Protein AF-A0A0A7LNN0-F1 (afdb_monomer)

Mean predicted aligned error: 9.36 Å

Sequence (111 aa):
MTQRQLEQAGFFGKTPPLEQANYINERGEYVFIGNSMKFEHNIIAQDGSFLFASYDQPLGTCRLMTSEEPTDNSHYLGDSMTDQQELVIRIDAYFTAHGGKGSKQFAFTDR

Secondary structure (DSSP, 8-state):
--HHHHHHTTEEEPPPPGGG--EE-TTS-EE-SSSEEEEEES--BTTS---EEEEETTTTEEEEESSSS-SSGGGB-SS-B--HHHHHHHHHHHHHHTTSB----------

Nearest PDB structures (foldseek):
  2p12-assembly1_B  TM=3.560E-01  e=4.233E+00  Rhodococcus jostii RHA1
  3puz-assembly1_F  TM=2.861E-01  e=7.795E+00  Escherichia coli K-12

Structure (mmCIF, N/CA/C/O backbone):
data_AF-A0A0A7LNN0-F1
#
_entry.id   AF-A0A0A7LNN0-F1
#
loop_
_atom_site.group_PDB
_atom_site.id
_atom_site.type_symbol
_atom_site.label_atom_id
_atom_site.label_alt_id
_atom_site.label_comp_id
_atom_site.label_asym_id
_atom_site.label_entity_id
_atom_site.label_seq_id
_atom_site.pdbx_PDB_ins_code
_atom_site.Cartn_x
_atom_site.Cartn_y
_atom_site.Cartn_z
_atom_site.occupancy
_atom_site.B_iso_or_equiv
_atom_site.auth_seq_id
_atom_site.auth_comp_id
_atom_site.auth_asym_id
_atom_site.auth_atom_id
_atom_site.pdbx_PDB_model_num
ATOM 1 N N . MET A 1 1 ? 5.750 6.370 -11.059 1.00 83.75 1 MET A N 1
ATOM 2 C CA . MET A 1 1 ? 5.946 6.804 -9.659 1.00 83.75 1 MET A CA 1
ATOM 3 C C . MET A 1 1 ? 7.412 6.696 -9.256 1.00 83.75 1 MET A C 1
ATOM 5 O O . MET A 1 1 ? 8.166 6.023 -9.945 1.00 83.75 1 MET A O 1
ATOM 9 N N . THR A 1 2 ? 7.820 7.344 -8.163 1.00 85.00 2 THR A N 1
ATOM 10 C CA . THR A 1 2 ? 9.175 7.296 -7.590 1.00 85.00 2 THR A CA 1
ATOM 11 C C . THR A 1 2 ? 9.121 7.058 -6.080 1.00 85.00 2 THR A C 1
ATOM 13 O O . THR A 1 2 ? 8.138 7.418 -5.433 1.00 85.00 2 THR A O 1
ATOM 16 N N . GLN A 1 3 ? 10.210 6.547 -5.499 1.00 81.56 3 GLN A N 1
ATOM 17 C CA . GLN A 1 3 ? 10.364 6.429 -4.042 1.00 81.56 3 GLN A CA 1
ATOM 18 C C . GLN A 1 3 ? 10.111 7.763 -3.318 1.00 81.56 3 GLN A C 1
ATOM 20 O O . GLN A 1 3 ? 9.390 7.803 -2.327 1.00 81.56 3 GLN A O 1
ATOM 25 N N . ARG A 1 4 ? 10.623 8.878 -3.852 1.00 84.12 4 ARG A N 1
ATOM 26 C CA . ARG A 1 4 ? 10.423 10.211 -3.264 1.00 84.12 4 ARG A CA 1
ATOM 27 C C . ARG A 1 4 ? 8.944 10.600 -3.170 1.00 84.12 4 ARG A C 1
ATOM 29 O O . ARG A 1 4 ? 8.549 11.286 -2.234 1.00 84.12 4 ARG A O 1
ATOM 36 N N . GLN A 1 5 ? 8.123 10.180 -4.133 1.00 87.12 5 GLN A N 1
ATOM 37 C CA . GLN A 1 5 ? 6.679 10.439 -4.103 1.00 87.12 5 GLN A CA 1
ATOM 38 C C . GLN A 1 5 ? 5.974 9.615 -3.020 1.00 87.12 5 GLN A C 1
ATOM 40 O O . GLN A 1 5 ? 5.024 10.109 -2.421 1.00 87.12 5 GLN A O 1
ATOM 45 N N . LEU A 1 6 ? 6.455 8.401 -2.734 1.00 85.62 6 LEU A N 1
ATOM 46 C CA . LEU A 1 6 ? 5.965 7.591 -1.615 1.00 85.62 6 LEU A CA 1
ATOM 47 C C . LEU A 1 6 ? 6.328 8.239 -0.276 1.00 85.62 6 LEU A C 1
ATOM 49 O O . LEU A 1 6 ? 5.455 8.428 0.567 1.00 85.62 6 LEU A O 1
ATOM 53 N N . GLU A 1 7 ? 7.573 8.684 -0.119 1.00 86.56 7 GLU A N 1
ATOM 54 C CA . GLU A 1 7 ? 8.029 9.412 1.074 1.00 86.56 7 GLU A CA 1
ATOM 55 C C . GLU A 1 7 ? 7.210 10.685 1.321 1.00 86.56 7 GLU A C 1
ATOM 57 O O . GLU A 1 7 ? 6.763 10.937 2.440 1.00 86.56 7 GLU A O 1
ATOM 62 N N . GLN A 1 8 ? 6.926 11.456 0.266 1.00 88.31 8 GLN A N 1
ATOM 63 C CA . GLN A 1 8 ? 6.040 12.625 0.339 1.00 88.31 8 GLN A CA 1
ATOM 64 C C . GLN A 1 8 ? 4.597 12.267 0.712 1.00 88.31 8 GLN A C 1
ATOM 66 O O . GLN A 1 8 ? 3.921 13.070 1.352 1.00 88.31 8 GLN A O 1
ATOM 71 N N . ALA A 1 9 ? 4.131 11.079 0.326 1.00 87.88 9 ALA A N 1
ATOM 72 C CA . ALA A 1 9 ? 2.821 10.557 0.697 1.00 87.88 9 ALA A CA 1
ATOM 73 C C . ALA A 1 9 ? 2.789 9.961 2.119 1.00 87.88 9 ALA A C 1
ATOM 75 O O . ALA A 1 9 ? 1.742 9.493 2.548 1.00 87.88 9 ALA A O 1
ATOM 76 N N . GLY A 1 10 ? 3.900 10.003 2.865 1.00 87.06 10 GLY A N 1
ATOM 77 C CA . GLY A 1 10 ? 3.977 9.519 4.245 1.00 87.06 10 GLY A CA 1
ATOM 78 C C . GLY A 1 10 ? 4.431 8.067 4.382 1.00 87.06 10 GLY A C 1
ATOM 79 O O . GLY A 1 10 ? 4.350 7.515 5.478 1.00 87.06 10 GLY A O 1
ATOM 80 N N . PHE A 1 11 ? 4.924 7.450 3.308 1.00 87.19 11 PHE A N 1
ATOM 81 C CA . PHE A 1 11 ? 5.474 6.098 3.319 1.00 87.19 11 PHE A CA 1
ATOM 82 C C . PHE A 1 11 ? 6.979 6.108 3.559 1.00 87.19 11 PHE A C 1
ATOM 84 O O . PHE A 1 11 ? 7.736 6.689 2.789 1.00 87.19 11 PHE A O 1
ATOM 91 N N . PHE A 1 12 ? 7.429 5.401 4.587 1.00 83.44 12 PHE A N 1
ATOM 92 C CA . PHE A 1 12 ? 8.849 5.285 4.902 1.00 83.44 12 PHE A CA 1
ATOM 93 C C . PHE A 1 12 ? 9.293 3.850 4.671 1.00 83.44 12 PHE A C 1
ATOM 95 O O . PHE A 1 12 ? 8.598 2.903 5.051 1.00 83.44 12 PHE A O 1
ATOM 102 N N . GLY A 1 13 ? 10.430 3.696 3.991 1.00 71.31 13 GLY A N 1
ATOM 103 C CA . GLY A 1 13 ? 10.997 2.382 3.735 1.00 71.31 13 GLY A CA 1
ATOM 104 C C . GLY A 1 13 ? 11.296 1.720 5.071 1.00 71.31 13 GLY A C 1
ATOM 105 O O . GLY A 1 13 ? 12.063 2.261 5.869 1.00 71.31 13 GLY A O 1
ATOM 106 N N . LYS A 1 14 ? 10.702 0.554 5.322 1.00 62.28 14 LYS A N 1
ATOM 107 C CA . LYS A 1 14 ? 11.284 -0.343 6.312 1.00 62.28 14 LYS A CA 1
ATOM 108 C C . LYS A 1 14 ? 12.533 -0.895 5.652 1.00 62.28 14 LYS A C 1
ATOM 110 O O . LYS A 1 14 ? 12.437 -1.483 4.576 1.00 62.28 14 LYS A O 1
ATOM 115 N N . THR A 1 15 ? 13.702 -0.676 6.250 1.00 48.62 15 THR A N 1
ATOM 116 C CA . THR A 1 15 ? 14.890 -1.442 5.868 1.00 48.62 15 THR A CA 1
ATOM 117 C C . THR A 1 15 ? 14.464 -2.908 5.906 1.00 48.62 15 THR A C 1
ATOM 119 O O . THR A 1 15 ? 14.016 -3.347 6.970 1.00 48.62 15 THR A O 1
ATOM 122 N N . PRO A 1 16 ? 14.482 -3.647 4.784 1.00 48.81 16 PRO A N 1
ATOM 123 C CA . PRO A 1 16 ? 14.088 -5.041 4.830 1.00 48.81 16 PRO A CA 1
ATOM 124 C C . PRO A 1 16 ? 14.980 -5.742 5.862 1.00 48.81 16 PRO A C 1
ATOM 126 O O . PRO A 1 16 ? 16.163 -5.388 5.977 1.00 48.81 16 PRO A O 1
ATOM 129 N N . PRO A 1 17 ? 14.454 -6.714 6.626 1.00 43.72 17 PRO A N 1
ATOM 130 C CA . PRO A 1 17 ? 15.316 -7.614 7.370 1.00 43.72 17 PRO A CA 1
ATOM 131 C C . PRO A 1 17 ? 16.384 -8.128 6.401 1.00 43.72 17 PRO A C 1
ATOM 133 O O . PRO A 1 17 ? 16.056 -8.489 5.268 1.00 43.72 17 PRO A O 1
ATOM 136 N N . LEU A 1 18 ? 17.654 -8.132 6.817 1.00 44.75 18 LEU A N 1
ATOM 137 C CA . LEU A 1 18 ? 18.791 -8.572 5.990 1.00 44.75 18 LEU A CA 1
ATOM 138 C C . LEU A 1 18 ? 18.569 -9.962 5.355 1.00 44.75 18 LEU A C 1
ATOM 140 O O . LEU A 1 18 ? 19.192 -10.282 4.351 1.00 44.75 18 LEU A O 1
ATOM 144 N N . GLU A 1 19 ? 17.635 -10.748 5.889 1.00 46.22 19 GLU A N 1
ATOM 145 C CA . GLU A 1 19 ? 17.182 -12.042 5.373 1.00 46.22 19 GLU A CA 1
ATOM 146 C C . GLU A 1 19 ? 16.416 -11.974 4.030 1.00 46.22 19 GLU A C 1
ATOM 148 O O . GLU A 1 19 ? 16.271 -13.001 3.376 1.00 46.22 19 GLU A O 1
ATOM 153 N N . GLN A 1 20 ? 15.967 -10.794 3.573 1.00 46.25 20 GLN A N 1
ATOM 154 C CA . GLN A 1 20 ? 15.323 -10.595 2.256 1.00 46.25 20 GLN A CA 1
ATOM 155 C C . GLN A 1 20 ? 16.263 -9.971 1.202 1.00 46.25 20 GLN A C 1
ATOM 157 O O . GLN A 1 20 ? 15.877 -9.783 0.041 1.00 46.25 20 GLN A O 1
ATOM 162 N N . ALA A 1 21 ? 17.514 -9.661 1.563 1.00 45.88 21 ALA A N 1
ATOM 163 C CA . ALA A 1 21 ? 18.550 -9.351 0.584 1.00 45.88 21 ALA A CA 1
ATOM 164 C C . ALA A 1 21 ? 19.018 -10.668 -0.041 1.00 45.88 21 ALA A C 1
ATOM 166 O O . ALA A 1 21 ? 19.847 -11.393 0.499 1.00 45.88 21 ALA A O 1
ATOM 167 N N . ASN A 1 22 ? 18.410 -11.025 -1.159 1.00 54.22 22 ASN A N 1
ATOM 168 C CA . ASN A 1 22 ? 18.484 -12.392 -1.644 1.00 54.22 22 ASN A CA 1
ATOM 169 C C . ASN A 1 22 ? 19.792 -12.740 -2.386 1.00 54.22 22 ASN A C 1
ATOM 171 O O . ASN A 1 22 ? 19.986 -13.910 -2.703 1.00 54.22 22 ASN A O 1
ATOM 175 N N . TYR A 1 23 ? 20.693 -11.790 -2.668 1.00 46.84 23 TYR A N 1
ATOM 176 C CA . TYR A 1 23 ? 22.059 -12.082 -3.131 1.00 46.84 23 TYR A CA 1
ATOM 177 C C . TYR A 1 23 ? 22.933 -10.815 -3.147 1.00 46.84 23 TYR A C 1
ATOM 179 O O . TYR A 1 23 ? 22.442 -9.712 -3.377 1.00 46.84 23 TYR A O 1
ATOM 187 N N . ILE A 1 24 ? 24.237 -10.968 -2.908 1.00 52.19 24 ILE A N 1
ATOM 188 C CA . ILE A 1 24 ? 25.245 -9.918 -3.100 1.00 52.19 24 ILE A CA 1
ATOM 189 C C . ILE A 1 24 ? 25.868 -10.135 -4.478 1.00 52.19 24 ILE A C 1
ATOM 191 O O . ILE A 1 24 ? 26.450 -11.193 -4.705 1.00 52.19 24 ILE A O 1
ATOM 195 N N . ASN A 1 25 ? 25.765 -9.162 -5.388 1.00 55.75 25 ASN A N 1
ATOM 196 C CA . ASN A 1 25 ? 26.348 -9.296 -6.725 1.00 55.75 25 ASN A CA 1
ATOM 197 C C . ASN A 1 25 ? 27.877 -9.435 -6.700 1.00 55.75 25 ASN A C 1
ATOM 199 O O . ASN A 1 25 ? 28.531 -9.206 -5.685 1.00 55.75 25 ASN A O 1
ATOM 203 N N . GLU A 1 26 ? 28.474 -9.773 -7.843 1.00 58.88 26 GLU A N 1
ATOM 204 C CA . GLU A 1 26 ? 29.932 -9.925 -7.997 1.00 58.88 26 GLU A CA 1
ATOM 205 C C . GLU A 1 26 ? 30.739 -8.667 -7.607 1.00 58.88 26 GLU A C 1
ATOM 207 O O . GLU A 1 26 ? 31.962 -8.720 -7.489 1.00 58.88 26 GLU A O 1
ATOM 212 N N . ARG A 1 27 ? 30.062 -7.529 -7.404 1.00 65.62 27 ARG A N 1
ATOM 213 C CA . ARG A 1 27 ? 30.632 -6.240 -6.997 1.00 65.62 27 ARG A CA 1
ATOM 214 C C . ARG A 1 27 ? 30.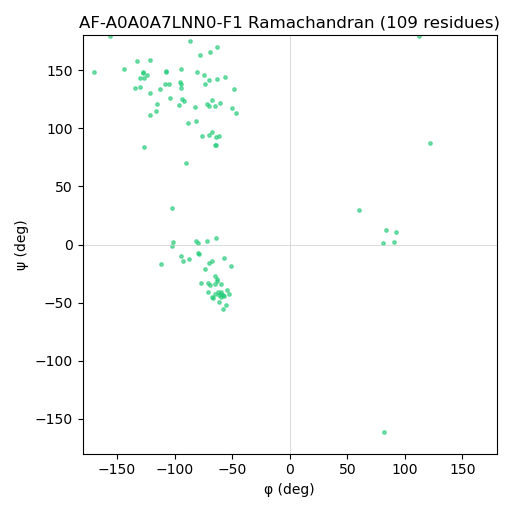434 -5.924 -5.514 1.00 65.62 27 ARG A C 1
ATOM 216 O O . ARG A 1 27 ? 30.857 -4.8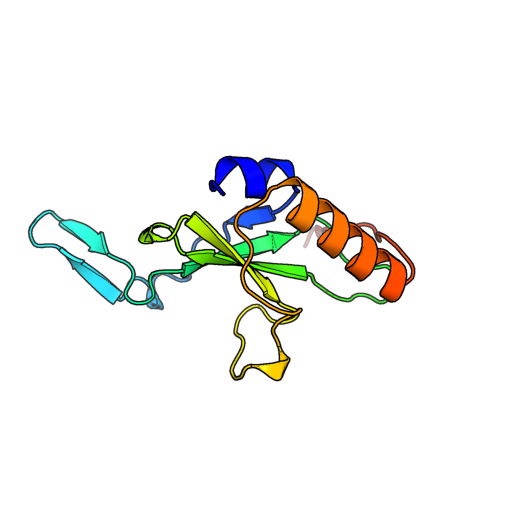60 -5.074 1.00 65.62 27 ARG A O 1
ATOM 223 N N . GLY A 1 28 ? 29.825 -6.818 -4.736 1.00 49.09 28 GLY A N 1
ATOM 224 C CA . GLY A 1 28 ? 29.570 -6.586 -3.315 1.00 49.09 28 GLY A CA 1
ATOM 225 C C . GLY A 1 28 ? 28.304 -5.772 -3.028 1.00 49.09 28 GLY A C 1
ATOM 226 O O . GLY A 1 28 ? 28.120 -5.324 -1.898 1.00 49.09 28 GLY A O 1
ATOM 227 N N . GLU A 1 29 ? 27.435 -5.562 -4.019 1.00 47.94 29 GLU A N 1
ATOM 228 C CA . GLU A 1 29 ? 26.212 -4.769 -3.870 1.00 47.94 29 GLU A CA 1
ATOM 229 C C . GLU A 1 29 ? 25.023 -5.677 -3.538 1.00 47.94 29 GLU A C 1
ATOM 231 O O . GLU A 1 29 ? 24.852 -6.746 -4.128 1.00 47.94 29 GLU A O 1
ATOM 236 N N . TYR A 1 30 ? 24.174 -5.243 -2.609 1.00 46.41 30 TYR A N 1
ATOM 237 C CA . TYR A 1 30 ? 22.952 -5.961 -2.259 1.00 46.41 30 TYR A CA 1
ATOM 238 C C . TYR A 1 30 ? 21.950 -5.929 -3.423 1.00 46.41 30 TYR A C 1
ATOM 240 O O . TYR A 1 30 ? 21.561 -4.857 -3.885 1.00 46.41 30 TYR A O 1
ATOM 248 N N . VAL A 1 31 ? 21.504 -7.107 -3.867 1.00 44.75 31 VAL A N 1
ATOM 249 C CA . VAL A 1 31 ? 20.457 -7.287 -4.879 1.00 44.75 31 VAL A CA 1
ATOM 250 C C . VAL A 1 31 ? 19.250 -7.964 -4.230 1.00 44.75 31 VAL A C 1
ATOM 252 O O . VAL A 1 31 ? 19.327 -9.067 -3.688 1.00 44.75 31 VAL A O 1
ATOM 255 N N . PHE A 1 32 ? 18.109 -7.285 -4.280 1.00 52.50 32 PHE A N 1
ATOM 256 C CA . PHE A 1 32 ? 16.841 -7.771 -3.744 1.00 52.50 32 PHE A CA 1
ATOM 257 C C . PHE A 1 32 ? 16.186 -8.719 -4.768 1.00 52.50 32 PHE A C 1
ATOM 259 O O . PHE A 1 32 ? 15.893 -8.300 -5.886 1.00 52.50 32 PHE A O 1
ATOM 266 N N . ILE A 1 33 ? 15.971 -9.998 -4.427 1.00 42.28 33 ILE A N 1
ATOM 267 C CA . ILE A 1 33 ? 15.177 -10.927 -5.257 1.00 42.28 33 ILE A CA 1
ATOM 268 C C . ILE A 1 33 ? 13.727 -10.782 -4.803 1.00 42.28 33 ILE A C 1
ATOM 270 O O . ILE A 1 33 ? 13.330 -11.195 -3.719 1.00 42.28 33 ILE A O 1
ATOM 274 N N . GLY A 1 34 ? 12.964 -10.094 -5.637 1.00 53.88 34 GLY A N 1
ATOM 275 C CA . GLY A 1 34 ? 11.713 -9.453 -5.265 1.00 53.88 34 GLY A CA 1
ATOM 276 C C . GLY A 1 34 ? 11.875 -7.981 -5.593 1.00 53.88 34 GLY A C 1
ATOM 277 O O . GLY A 1 34 ? 12.329 -7.202 -4.764 1.00 53.88 34 GLY A O 1
ATOM 278 N N . ASN A 1 35 ? 11.556 -7.605 -6.832 1.00 60.41 35 ASN A N 1
ATOM 279 C CA . ASN A 1 35 ? 11.803 -6.267 -7.390 1.00 60.41 35 ASN A CA 1
ATOM 280 C C . ASN A 1 35 ? 11.018 -5.138 -6.696 1.00 60.41 35 ASN A C 1
ATOM 282 O O . ASN A 1 35 ? 11.037 -3.998 -7.165 1.00 60.41 35 ASN A O 1
ATOM 286 N N . SER A 1 36 ? 10.305 -5.445 -5.612 1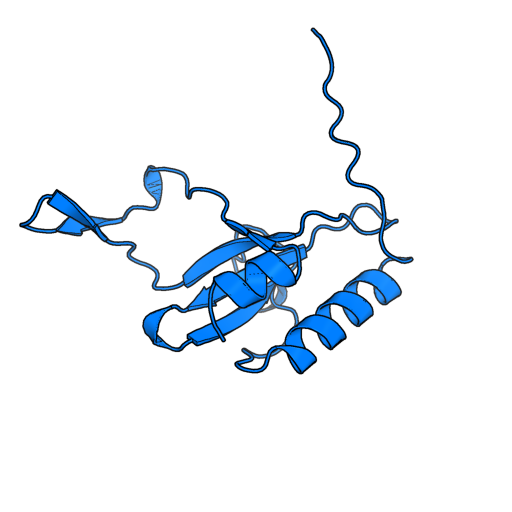.00 71.25 36 SER A N 1
ATOM 287 C CA . SER A 1 36 ? 9.388 -4.538 -4.950 1.00 71.25 36 SER A CA 1
ATOM 288 C C . SER A 1 36 ? 9.845 -4.216 -3.528 1.00 71.25 36 SER A C 1
ATOM 290 O O . SER A 1 36 ? 9.858 -5.076 -2.650 1.00 71.25 36 SER A O 1
ATOM 292 N N . MET A 1 37 ? 10.179 -2.950 -3.288 1.00 77.31 37 MET A N 1
ATOM 293 C CA . MET A 1 37 ? 10.451 -2.421 -1.953 1.00 77.31 37 MET A CA 1
ATOM 294 C C . MET A 1 37 ? 9.145 -2.241 -1.178 1.00 77.31 37 MET A C 1
ATOM 296 O O . MET A 1 37 ? 8.119 -1.888 -1.759 1.00 77.31 37 MET A O 1
ATOM 300 N N . LYS A 1 38 ? 9.180 -2.444 0.139 1.00 81.44 38 LYS A N 1
ATOM 301 C CA . LYS A 1 38 ? 8.013 -2.286 1.011 1.00 81.44 38 LYS A CA 1
ATOM 302 C C . LYS A 1 38 ? 8.151 -1.045 1.884 1.00 81.44 38 LYS A C 1
ATOM 304 O O . LYS A 1 38 ? 9.213 -0.769 2.438 1.00 81.44 38 LYS A O 1
ATOM 309 N N . PHE A 1 39 ? 7.053 -0.320 2.025 1.00 85.25 39 PHE A N 1
ATOM 310 C CA . PHE A 1 39 ? 6.974 0.898 2.810 1.00 85.25 39 PHE A CA 1
ATOM 311 C C . PHE A 1 39 ? 5.789 0.826 3.758 1.00 85.25 39 PHE A C 1
ATOM 313 O O . PHE A 1 39 ? 4.723 0.331 3.396 1.00 85.25 39 PHE A O 1
ATOM 320 N N . GLU A 1 40 ? 5.958 1.367 4.956 1.00 87.56 40 GLU A N 1
ATOM 321 C CA . GLU A 1 40 ? 4.878 1.530 5.922 1.00 87.56 40 GLU A CA 1
ATOM 322 C C . GLU A 1 40 ? 4.462 2.999 5.973 1.00 87.56 40 GLU A C 1
ATOM 324 O O . GLU A 1 40 ? 5.310 3.897 5.971 1.00 87.56 40 GLU A O 1
ATOM 329 N N . HIS A 1 41 ? 3.158 3.260 6.035 1.00 90.00 41 HIS A N 1
ATOM 330 C CA . HIS A 1 41 ? 2.666 4.614 6.234 1.00 90.00 41 HIS A CA 1
ATOM 331 C C . HIS A 1 41 ? 2.980 5.092 7.662 1.00 90.00 41 HIS A C 1
ATOM 333 O O . HIS A 1 41 ? 2.868 4.360 8.649 1.00 90.00 41 HIS A O 1
ATOM 339 N N . ASN A 1 42 ? 3.337 6.362 7.819 1.00 88.06 42 ASN A N 1
ATOM 340 C CA . ASN A 1 42 ? 3.585 7.004 9.115 1.00 88.06 42 ASN A CA 1
ATOM 341 C C . ASN A 1 42 ? 2.321 7.256 9.959 1.00 88.06 42 ASN A C 1
ATOM 343 O O . ASN A 1 42 ? 2.411 7.840 11.037 1.00 88.06 42 ASN A O 1
ATOM 347 N N . ILE A 1 43 ? 1.155 6.829 9.481 1.00 88.12 43 ILE A N 1
ATOM 348 C CA . ILE A 1 43 ? -0.146 7.008 10.119 1.00 88.12 43 ILE A CA 1
ATOM 349 C C . ILE A 1 43 ? -0.794 5.628 10.230 1.00 88.12 43 ILE A C 1
ATOM 351 O O . ILE A 1 43 ? -0.641 4.792 9.343 1.00 88.12 43 ILE A O 1
ATOM 355 N N . ILE A 1 44 ? -1.508 5.409 11.331 1.00 89.25 44 ILE A N 1
ATOM 356 C CA . ILE A 1 44 ? -2.416 4.274 11.534 1.00 89.25 44 ILE A CA 1
ATOM 357 C C . ILE A 1 44 ? -3.836 4.834 11.454 1.00 89.25 44 ILE A C 1
ATOM 359 O O . ILE A 1 44 ? -4.054 5.996 11.799 1.00 89.25 44 ILE A O 1
ATOM 363 N N . ALA A 1 45 ? -4.796 4.053 10.974 1.00 91.00 45 ALA A N 1
ATOM 364 C CA . ALA A 1 45 ? -6.194 4.460 10.982 1.00 91.00 45 ALA A CA 1
ATOM 365 C C . ALA A 1 45 ? -6.782 4.515 12.409 1.00 91.00 45 ALA A C 1
ATOM 367 O O . ALA A 1 45 ? -6.186 4.008 13.359 1.00 91.00 45 ALA A O 1
ATOM 368 N N . GLN A 1 46 ? -7.950 5.138 12.593 1.00 90.38 46 GLN A N 1
ATOM 369 C CA . GLN A 1 46 ? -8.561 5.258 13.928 1.00 90.38 46 GLN A CA 1
ATOM 370 C C . GLN A 1 46 ? -8.938 3.913 14.556 1.00 90.38 46 GLN A C 1
ATOM 372 O O . GLN A 1 46 ? -8.905 3.778 15.777 1.00 90.38 46 GLN A O 1
ATOM 377 N N . ASP A 1 47 ? -9.269 2.921 13.736 1.00 90.50 47 ASP A N 1
ATOM 378 C CA . ASP A 1 47 ? -9.567 1.563 14.190 1.00 90.50 47 ASP A CA 1
ATOM 379 C C . ASP A 1 47 ? -8.314 0.703 14.456 1.00 90.50 47 ASP A C 1
ATOM 381 O O . ASP A 1 47 ? -8.433 -0.468 14.813 1.00 90.50 47 ASP A O 1
ATOM 385 N N . GLY A 1 48 ? -7.113 1.276 14.306 1.00 87.94 48 GLY A N 1
ATOM 386 C CA . GLY A 1 48 ? -5.840 0.582 14.497 1.00 87.94 48 GLY A CA 1
ATOM 387 C C . GLY A 1 48 ? -5.268 -0.071 13.234 1.00 87.94 48 GLY A C 1
ATOM 388 O O . GLY A 1 48 ? -4.210 -0.695 13.314 1.00 87.94 48 GLY A O 1
ATOM 389 N N . SER A 1 49 ? -5.914 0.074 12.073 1.00 89.94 49 SER A N 1
ATOM 390 C CA . SER A 1 49 ? -5.456 -0.551 10.826 1.00 89.94 49 SER A CA 1
ATOM 391 C C . SER A 1 49 ? -4.212 0.126 10.239 1.00 89.94 49 SER A C 1
ATOM 393 O O . SER A 1 49 ? -4.101 1.355 10.187 1.00 89.94 49 SER A O 1
ATOM 395 N N . PHE A 1 50 ? -3.272 -0.686 9.752 1.00 89.25 50 PHE A N 1
ATOM 396 C CA . PHE A 1 50 ? -2.018 -0.237 9.140 1.00 89.25 50 PHE A CA 1
ATOM 397 C C . PHE A 1 50 ? -2.142 -0.145 7.623 1.00 89.25 50 PHE A C 1
ATOM 399 O O . PHE A 1 50 ? -2.899 -0.895 7.014 1.00 89.25 50 PHE A O 1
ATOM 406 N N . LEU A 1 51 ? -1.376 0.751 7.004 1.00 91.62 51 LEU A N 1
ATOM 407 C CA . LEU A 1 51 ? -1.294 0.864 5.552 1.00 91.62 51 LEU A CA 1
ATOM 408 C C . LEU A 1 51 ? 0.148 0.670 5.095 1.00 91.62 51 LEU A C 1
ATOM 410 O O . LEU A 1 51 ? 1.064 1.327 5.596 1.00 91.62 51 LEU A O 1
ATOM 414 N N . PHE A 1 52 ? 0.329 -0.194 4.104 1.00 91.12 52 PHE A N 1
ATOM 415 C CA . PHE A 1 52 ? 1.613 -0.478 3.482 1.00 91.12 52 PHE A CA 1
ATOM 416 C C . PHE A 1 52 ? 1.562 -0.189 1.981 1.00 91.12 52 PHE A C 1
ATOM 418 O O . PHE A 1 52 ? 0.494 -0.165 1.365 1.00 91.12 52 PHE A O 1
ATOM 425 N N . ALA A 1 53 ? 2.732 0.008 1.385 1.00 89.50 53 ALA A N 1
ATOM 426 C CA . ALA A 1 53 ? 2.914 0.142 -0.052 1.00 89.50 53 ALA A CA 1
ATOM 427 C C . ALA A 1 53 ? 4.035 -0.785 -0.529 1.00 89.50 53 ALA A C 1
ATOM 429 O O . ALA A 1 53 ? 5.094 -0.866 0.090 1.00 89.50 53 ALA A O 1
ATOM 430 N N . SER A 1 54 ? 3.801 -1.482 -1.635 1.00 87.06 54 SER A N 1
ATOM 431 C CA . SER A 1 54 ? 4.816 -2.223 -2.378 1.00 87.06 54 SER A CA 1
ATOM 432 C C . SER A 1 54 ? 5.163 -1.429 -3.628 1.00 87.06 54 SER A C 1
ATOM 434 O O . SER A 1 54 ? 4.261 -1.061 -4.375 1.00 87.06 54 SER A O 1
ATOM 436 N N . TYR A 1 55 ? 6.441 -1.143 -3.850 1.00 85.12 55 TYR A N 1
ATOM 437 C CA . TYR A 1 55 ? 6.932 -0.340 -4.964 1.00 85.12 55 TYR A CA 1
ATOM 438 C C . TYR A 1 55 ? 7.912 -1.135 -5.810 1.00 85.12 55 TYR A C 1
ATOM 440 O O . TYR A 1 55 ? 9.027 -1.412 -5.369 1.00 85.12 55 TYR A O 1
ATOM 448 N N . ASP A 1 56 ? 7.506 -1.459 -7.032 1.00 83.31 56 ASP A N 1
ATOM 449 C CA . ASP A 1 56 ? 8.363 -2.077 -8.034 1.00 83.31 56 ASP A CA 1
ATOM 450 C C . ASP A 1 56 ? 9.208 -0.995 -8.714 1.00 83.31 56 ASP A C 1
ATOM 452 O O . ASP A 1 56 ? 8.699 -0.181 -9.493 1.00 83.31 56 ASP A O 1
ATOM 456 N N . GLN A 1 57 ? 10.500 -0.958 -8.382 1.00 75.81 57 GLN A N 1
ATOM 457 C CA . GLN A 1 57 ? 11.410 0.070 -8.880 1.00 75.81 57 GLN A CA 1
ATOM 458 C C . GLN A 1 57 ? 11.661 -0.031 -10.394 1.00 75.81 57 GLN A C 1
ATOM 460 O O . GLN A 1 57 ? 11.598 1.017 -11.043 1.00 75.81 57 GLN A O 1
ATOM 465 N N . PRO A 1 58 ? 11.908 -1.221 -10.982 1.00 72.88 58 PRO A N 1
ATOM 466 C CA . PRO A 1 58 ? 12.011 -1.371 -12.434 1.00 72.88 58 PRO A CA 1
ATOM 467 C C . PRO A 1 58 ? 10.801 -0.839 -13.208 1.00 72.88 58 PRO A C 1
ATOM 469 O O . PRO A 1 58 ? 10.971 -0.240 -14.269 1.00 72.88 58 PRO A O 1
ATOM 472 N N . LEU A 1 59 ? 9.587 -1.044 -12.688 1.00 78.19 59 LEU A N 1
ATOM 473 C CA . LEU A 1 59 ? 8.351 -0.644 -13.366 1.00 78.19 59 LEU A CA 1
ATOM 474 C C . LEU A 1 59 ? 7.857 0.752 -12.962 1.00 78.19 59 LEU A C 1
ATOM 476 O O . LEU A 1 59 ? 6.977 1.310 -13.618 1.00 78.19 59 LEU A O 1
ATOM 480 N N . GLY A 1 60 ? 8.384 1.324 -11.877 1.00 82.69 60 GLY A N 1
ATOM 481 C CA . GLY A 1 60 ? 7.902 2.586 -11.314 1.00 82.69 60 GLY A CA 1
ATOM 482 C C . GLY A 1 60 ? 6.434 2.518 -10.877 1.00 82.69 60 GLY A C 1
ATOM 483 O O . GLY A 1 60 ? 5.730 3.536 -10.931 1.00 82.69 60 GLY A O 1
ATOM 484 N N . THR A 1 61 ? 5.971 1.328 -10.482 1.00 86.75 61 THR A N 1
ATOM 485 C CA . THR A 1 61 ? 4.589 1.060 -10.056 1.00 86.75 61 THR A CA 1
ATOM 486 C C . THR A 1 61 ? 4.520 0.839 -8.551 1.00 86.75 61 THR A C 1
ATOM 488 O O . THR A 1 61 ? 5.468 0.357 -7.938 1.00 86.75 61 THR A O 1
ATOM 491 N N . CYS A 1 62 ? 3.391 1.196 -7.947 1.00 89.19 62 CYS A N 1
ATOM 492 C CA . CYS A 1 62 ? 3.111 0.986 -6.533 1.00 89.19 62 CYS A CA 1
ATOM 493 C C . CYS A 1 62 ? 1.782 0.254 -6.351 1.00 89.19 62 CYS A C 1
ATOM 495 O O . CYS A 1 62 ? 0.853 0.461 -7.126 1.00 89.19 62 CYS A O 1
ATOM 497 N N . ARG A 1 63 ? 1.651 -0.552 -5.302 1.00 90.81 63 ARG A N 1
ATOM 498 C CA . ARG A 1 63 ? 0.381 -1.147 -4.885 1.00 90.81 63 ARG A CA 1
ATOM 499 C C . ARG A 1 63 ? 0.214 -1.012 -3.376 1.00 90.81 63 ARG A C 1
ATOM 501 O O . ARG A 1 63 ? 1.153 -1.266 -2.626 1.00 90.81 63 ARG A O 1
ATOM 508 N N . LEU A 1 64 ? -0.975 -0.604 -2.939 1.00 93.19 64 LEU A N 1
ATOM 509 C CA . LEU A 1 64 ? -1.304 -0.488 -1.518 1.00 93.19 64 LEU A CA 1
ATOM 510 C C . LEU A 1 64 ? -1.673 -1.852 -0.934 1.00 93.19 64 LEU A C 1
ATOM 512 O O . LEU A 1 64 ? -2.221 -2.703 -1.637 1.00 93.19 64 LEU A O 1
ATOM 516 N N . MET A 1 65 ? -1.365 -2.058 0.344 1.00 91.31 65 MET A N 1
ATOM 517 C CA . MET A 1 65 ? -1.548 -3.329 1.042 1.00 91.31 65 MET A CA 1
ATOM 518 C C . MET A 1 65 ? -1.962 -3.111 2.496 1.00 91.31 65 MET A C 1
ATOM 520 O O . MET A 1 65 ? -1.560 -2.129 3.120 1.00 91.31 65 MET A O 1
ATOM 524 N N . THR A 1 66 ? -2.714 -4.059 3.049 1.00 88.81 66 THR A N 1
ATOM 525 C CA . THR A 1 66 ? -3.109 -4.090 4.471 1.00 88.81 66 THR A CA 1
ATOM 526 C C . THR A 1 66 ? -2.175 -4.932 5.340 1.00 88.81 66 THR A C 1
ATOM 528 O O . THR A 1 66 ? -2.262 -4.881 6.564 1.00 88.81 66 THR A O 1
ATOM 531 N N . SER A 1 67 ? -1.259 -5.683 4.722 1.00 82.50 67 SER A N 1
ATOM 532 C CA . SER A 1 67 ? -0.241 -6.492 5.396 1.00 82.50 67 SER A CA 1
ATOM 533 C C . SER A 1 67 ? 1.158 -6.104 4.924 1.00 82.50 67 SER A C 1
ATOM 535 O O . SER A 1 67 ? 1.368 -5.783 3.753 1.00 82.50 67 SER A O 1
ATOM 537 N N . GLU A 1 68 ? 2.122 -6.178 5.839 1.00 75.62 68 GLU A N 1
ATOM 538 C CA . GLU A 1 68 ? 3.550 -6.047 5.538 1.00 75.62 68 GLU A CA 1
ATOM 539 C C . GLU A 1 68 ? 4.041 -7.193 4.643 1.00 75.62 68 GLU A C 1
ATOM 541 O O . GLU A 1 68 ? 4.887 -7.013 3.766 1.00 75.62 68 GLU A O 1
ATOM 546 N N . GLU A 1 69 ? 3.476 -8.383 4.825 1.00 74.69 69 GLU A N 1
ATOM 547 C CA . GLU A 1 69 ? 3.792 -9.574 4.047 1.00 74.69 69 GLU A CA 1
ATOM 548 C C . GLU A 1 69 ? 2.496 -10.146 3.474 1.00 74.69 69 GLU A C 1
ATOM 550 O O . GLU A 1 69 ? 1.872 -11.012 4.088 1.00 74.69 69 GLU A O 1
ATOM 555 N N . PRO A 1 70 ? 2.028 -9.629 2.323 1.00 68.62 70 PRO A N 1
ATOM 556 C CA . PRO A 1 70 ? 0.863 -10.198 1.665 1.00 68.62 70 PRO A CA 1
ATOM 557 C C . PRO A 1 70 ? 1.200 -11.622 1.212 1.00 68.62 70 PRO A C 1
ATOM 559 O O . PRO A 1 70 ? 2.109 -11.837 0.411 1.00 68.62 70 PRO A O 1
ATOM 562 N N . THR A 1 71 ? 0.470 -12.605 1.726 1.00 72.62 71 THR A N 1
ATOM 563 C CA . THR A 1 71 ? 0.616 -14.015 1.329 1.00 72.62 71 THR A CA 1
ATOM 564 C C . THR A 1 71 ? -0.239 -14.371 0.112 1.00 72.62 71 THR A C 1
ATOM 566 O O . THR A 1 71 ? -0.051 -15.424 -0.494 1.00 72.62 71 THR A O 1
ATOM 569 N N . ASP A 1 72 ? -1.167 -13.488 -0.264 1.00 75.31 72 ASP A N 1
ATOM 570 C CA . ASP A 1 72 ? -2.071 -13.637 -1.400 1.00 75.31 72 ASP A CA 1
ATOM 571 C C . ASP A 1 72 ? -2.577 -12.275 -1.919 1.00 75.31 72 ASP A C 1
ATOM 573 O O . ASP A 1 72 ? -2.259 -11.210 -1.382 1.00 75.31 72 ASP A O 1
ATOM 577 N N . ASN A 1 73 ? -3.404 -12.317 -2.968 1.00 76.50 73 ASN A N 1
ATOM 578 C CA . ASN A 1 73 ? -3.964 -11.122 -3.599 1.00 76.50 73 ASN A CA 1
ATOM 579 C C . ASN A 1 73 ? -5.006 -10.374 -2.743 1.00 76.50 73 ASN A C 1
ATOM 581 O O . ASN A 1 73 ? -5.311 -9.226 -3.056 1.00 76.50 73 ASN A O 1
ATOM 585 N N . SER A 1 74 ? -5.556 -10.983 -1.687 1.00 82.31 74 SER A N 1
ATOM 586 C CA . SER A 1 74 ? -6.607 -10.369 -0.858 1.00 82.31 74 SER A CA 1
ATOM 587 C C . SER A 1 74 ? -6.081 -9.252 0.048 1.00 82.31 74 SER A C 1
ATOM 589 O O . SER A 1 74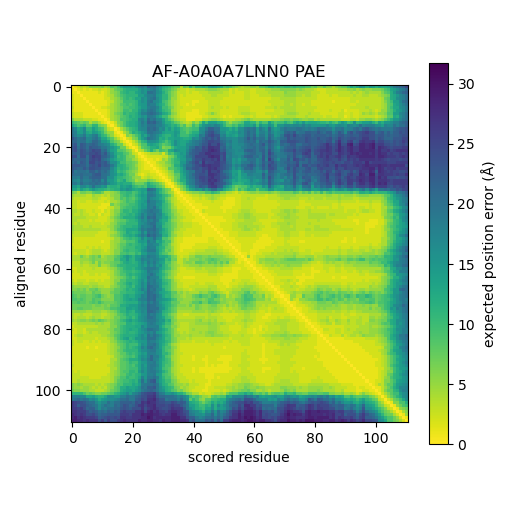 ? -6.831 -8.365 0.446 1.00 82.31 74 SER A O 1
ATOM 591 N N . HIS A 1 75 ? -4.773 -9.251 0.310 1.00 82.75 75 HIS A N 1
ATOM 592 C CA . HIS A 1 75 ? -4.092 -8.223 1.094 1.00 82.75 75 HIS A CA 1
ATOM 593 C C . HIS A 1 75 ? -3.803 -6.937 0.310 1.00 82.75 75 HIS A C 1
ATOM 595 O O . HIS A 1 75 ? -3.349 -5.956 0.901 1.00 82.75 75 HIS A O 1
ATOM 601 N N . TYR A 1 76 ? -4.028 -6.925 -1.008 1.00 87.94 76 TYR A N 1
ATOM 602 C CA . TYR A 1 76 ? -3.788 -5.759 -1.852 1.00 87.94 76 TYR A CA 1
ATOM 603 C C . TYR A 1 76 ? -5.052 -4.920 -2.041 1.00 87.94 76 TYR A C 1
ATOM 605 O O . TYR A 1 76 ? -6.125 -5.417 -2.378 1.00 87.94 76 TYR A O 1
ATOM 613 N N . LEU A 1 77 ? -4.896 -3.605 -1.903 1.00 89.56 77 LEU A N 1
ATOM 614 C CA . LEU A 1 77 ? -5.957 -2.617 -2.063 1.00 89.56 77 LEU A CA 1
ATOM 615 C C . LEU A 1 77 ? -6.032 -2.150 -3.526 1.00 89.56 77 LEU A C 1
ATOM 617 O O . LEU A 1 77 ? -5.672 -1.022 -3.884 1.00 89.56 77 LEU A O 1
ATOM 621 N N . GLY A 1 78 ? -6.487 -3.069 -4.378 1.00 88.12 78 GLY A N 1
ATOM 622 C CA . GLY A 1 78 ? -6.699 -2.856 -5.809 1.00 88.12 78 GLY A CA 1
ATOM 623 C C . GLY A 1 78 ? -5.436 -2.989 -6.664 1.00 88.12 78 GLY A C 1
ATOM 624 O O . GLY A 1 78 ? -4.435 -3.588 -6.269 1.00 88.12 78 GLY A O 1
ATOM 625 N N . ASP A 1 79 ? -5.496 -2.432 -7.874 1.00 90.12 79 ASP A N 1
ATOM 626 C CA . ASP A 1 79 ? -4.440 -2.586 -8.876 1.00 90.12 79 ASP A CA 1
ATOM 627 C C . ASP A 1 79 ? -3.213 -1.712 -8.641 1.00 90.12 79 ASP A C 1
ATOM 629 O O . ASP A 1 79 ? -3.254 -0.750 -7.868 1.00 90.12 79 ASP A O 1
ATOM 633 N N . SER A 1 80 ? -2.116 -2.081 -9.308 1.00 90.75 80 SER A N 1
ATOM 634 C CA . SER A 1 80 ? -0.886 -1.294 -9.331 1.00 90.75 80 SER A CA 1
ATOM 635 C C . SER A 1 80 ? -1.131 0.064 -9.986 1.00 90.75 80 SER A C 1
ATOM 637 O O . SER A 1 80 ? -1.858 0.166 -10.970 1.00 90.75 80 SER A O 1
ATOM 639 N N . MET A 1 81 ? -0.485 1.096 -9.460 1.00 93.19 81 MET A N 1
ATOM 640 C CA . MET A 1 81 ? -0.646 2.482 -9.883 1.00 93.19 81 MET A CA 1
ATOM 641 C C . MET A 1 81 ? 0.711 3.115 -10.199 1.00 93.19 81 MET A C 1
ATOM 643 O O . MET A 1 81 ? 1.729 2.788 -9.584 1.00 93.19 81 MET A O 1
ATOM 647 N N . THR A 1 82 ? 0.736 4.036 -11.158 1.00 92.19 82 THR A N 1
ATOM 648 C CA . THR A 1 82 ? 1.939 4.805 -11.533 1.00 92.19 82 THR A CA 1
ATOM 649 C C . THR A 1 82 ? 1.833 6.283 -11.175 1.00 92.19 82 THR A C 1
ATOM 651 O O . THR A 1 82 ? 2.859 6.973 -11.167 1.00 92.19 82 THR A O 1
ATOM 654 N N . ASP A 1 83 ? 0.613 6.750 -10.906 1.00 91.94 83 ASP A N 1
ATOM 655 C CA . ASP A 1 83 ? 0.253 8.146 -10.695 1.00 91.94 83 ASP A CA 1
ATOM 656 C C . ASP A 1 83 ? 0.241 8.529 -9.205 1.00 91.94 83 ASP A C 1
ATOM 658 O O . ASP A 1 83 ? -0.189 7.763 -8.341 1.00 91.94 83 ASP A O 1
ATOM 662 N N . GLN A 1 84 ? 0.743 9.728 -8.898 1.00 89.56 84 GLN A N 1
ATOM 663 C CA . GLN A 1 84 ? 0.843 10.218 -7.520 1.00 89.56 84 GLN A CA 1
ATOM 664 C C . GLN A 1 84 ? -0.504 10.702 -6.975 1.00 89.56 84 GLN A C 1
ATOM 666 O O . GLN A 1 84 ? -0.757 10.579 -5.778 1.00 89.56 84 GLN A O 1
ATOM 671 N N . GLN A 1 85 ? -1.364 11.265 -7.820 1.00 92.31 85 GLN A N 1
ATOM 672 C CA . GLN A 1 85 ? -2.668 11.747 -7.384 1.00 92.31 85 GLN A CA 1
ATOM 673 C C . GLN A 1 85 ? -3.584 10.567 -7.042 1.00 92.31 85 GLN A C 1
ATOM 675 O O . GLN A 1 85 ? -4.252 10.590 -6.010 1.00 92.31 85 GLN A O 1
ATOM 680 N N . GLU A 1 86 ? -3.548 9.506 -7.848 1.00 94.12 86 GLU A N 1
ATOM 681 C CA . GLU A 1 86 ? -4.234 8.247 -7.567 1.00 94.12 86 GLU A CA 1
ATOM 682 C C . GLU A 1 86 ? -3.794 7.642 -6.228 1.00 94.12 86 GLU A C 1
ATOM 684 O O . GLU A 1 86 ? -4.640 7.241 -5.427 1.00 94.12 86 GLU A O 1
ATOM 689 N N . LEU A 1 87 ? -2.486 7.637 -5.950 1.00 92.81 87 LEU A N 1
ATOM 690 C CA . LEU A 1 87 ? -1.946 7.187 -4.667 1.00 92.81 87 LEU A CA 1
ATOM 691 C C . LEU A 1 87 ? -2.573 7.954 -3.495 1.00 92.81 87 LEU A C 1
ATOM 693 O O . LEU A 1 87 ? -3.092 7.334 -2.570 1.00 92.81 87 LEU A O 1
ATOM 697 N N . VAL A 1 88 ? -2.563 9.288 -3.545 1.00 93.50 88 VAL A N 1
ATOM 698 C CA . VAL A 1 88 ? -3.118 10.132 -2.473 1.00 93.50 88 VAL A CA 1
ATOM 699 C C . VAL A 1 88 ? -4.615 9.878 -2.284 1.00 93.50 88 VAL A C 1
ATOM 701 O O . VAL A 1 88 ? -5.063 9.702 -1.153 1.00 93.50 88 VAL A O 1
ATOM 704 N N . ILE A 1 89 ? -5.375 9.766 -3.378 1.00 94.69 89 ILE A N 1
ATOM 705 C CA . ILE A 1 89 ? -6.814 9.471 -3.326 1.00 94.69 89 ILE A CA 1
ATOM 706 C C . ILE A 1 89 ? -7.072 8.127 -2.639 1.00 94.69 89 ILE A C 1
ATOM 708 O O . ILE A 1 89 ? -7.953 8.035 -1.783 1.00 94.69 89 ILE A O 1
ATOM 712 N N . ARG A 1 90 ? -6.311 7.081 -2.981 1.00 95.25 90 ARG A N 1
ATOM 713 C CA . ARG A 1 90 ? -6.489 5.752 -2.378 1.00 95.25 90 ARG A CA 1
ATOM 714 C C . ARG A 1 90 ? -6.068 5.715 -0.906 1.00 95.25 90 ARG A C 1
ATOM 716 O O . ARG A 1 90 ? -6.724 5.035 -0.123 1.00 95.25 90 ARG A O 1
ATOM 723 N N . ILE A 1 91 ? -5.029 6.458 -0.517 1.00 94.50 91 ILE A N 1
ATOM 724 C CA . ILE A 1 91 ? -4.634 6.623 0.893 1.00 94.50 91 ILE A CA 1
ATOM 725 C C . ILE A 1 91 ? -5.765 7.276 1.691 1.00 94.50 91 ILE A C 1
ATOM 727 O O . ILE A 1 91 ? -6.144 6.781 2.753 1.00 94.50 91 ILE A O 1
ATOM 731 N N . ASP A 1 92 ? -6.317 8.380 1.186 1.00 94.81 92 ASP A N 1
ATOM 732 C CA . ASP A 1 92 ? -7.392 9.091 1.875 1.00 94.81 92 ASP A CA 1
ATOM 733 C C . ASP A 1 92 ? -8.656 8.228 1.959 1.00 94.81 92 ASP A C 1
ATOM 735 O O . ASP A 1 92 ? -9.247 8.124 3.032 1.00 94.81 92 ASP A O 1
ATOM 739 N N . ALA A 1 93 ? -9.015 7.527 0.878 1.00 95.44 93 ALA A N 1
ATOM 740 C CA . ALA A 1 93 ? -10.135 6.588 0.871 1.00 95.44 93 ALA A CA 1
ATOM 741 C C . ALA A 1 93 ? -9.951 5.452 1.889 1.00 95.44 93 ALA A C 1
ATOM 743 O O . ALA A 1 93 ? -10.897 5.125 2.607 1.00 95.44 93 ALA A O 1
ATOM 744 N N . TYR A 1 94 ? -8.741 4.887 1.989 1.00 95.25 94 TYR A N 1
ATOM 745 C CA . TYR A 1 94 ? -8.411 3.877 2.993 1.00 95.25 94 TYR A CA 1
ATOM 746 C C . TYR A 1 94 ? -8.651 4.414 4.402 1.00 95.25 94 TYR A C 1
ATOM 748 O O . TYR A 1 94 ? -9.447 3.858 5.155 1.00 95.25 94 TYR A O 1
ATOM 756 N N . PHE A 1 95 ? -8.032 5.543 4.753 1.00 94.81 95 PHE A N 1
ATOM 757 C CA . PHE A 1 95 ? -8.200 6.091 6.092 1.00 94.81 95 PHE A CA 1
ATOM 758 C C . PHE A 1 95 ? -9.653 6.468 6.380 1.00 94.81 95 PHE A C 1
ATOM 760 O O . PHE A 1 95 ? -10.130 6.160 7.463 1.00 94.81 95 PHE A O 1
ATOM 767 N N . THR A 1 96 ? -10.392 7.053 5.434 1.00 95.31 96 THR A N 1
ATOM 768 C CA . THR A 1 96 ? -11.826 7.339 5.608 1.00 95.31 96 THR A CA 1
ATOM 769 C C . THR A 1 96 ? -12.647 6.076 5.878 1.00 95.31 96 THR A C 1
ATOM 771 O O . THR A 1 96 ? -13.513 6.107 6.752 1.00 95.31 96 THR A O 1
ATOM 774 N N . ALA A 1 97 ? -12.368 4.965 5.188 1.00 94.88 97 ALA A N 1
ATOM 775 C CA . ALA A 1 97 ? -13.048 3.689 5.428 1.00 94.88 97 ALA A CA 1
ATOM 776 C C . ALA A 1 97 ? -12.764 3.117 6.830 1.00 94.88 97 ALA A C 1
ATOM 778 O O . ALA A 1 97 ? -13.614 2.436 7.397 1.00 94.88 97 ALA A O 1
ATOM 779 N N . HIS A 1 98 ? -11.611 3.457 7.407 1.00 94.38 98 HIS A N 1
ATOM 780 C CA . HIS A 1 98 ? -11.149 3.012 8.722 1.00 94.38 98 HIS A CA 1
ATOM 781 C C . HIS A 1 98 ? -11.321 4.081 9.828 1.00 94.38 98 HIS A C 1
ATOM 783 O O . HIS A 1 98 ? -10.535 4.177 10.774 1.00 94.38 98 HIS A O 1
ATOM 789 N N . GLY A 1 99 ? -12.351 4.929 9.705 1.00 92.12 99 GLY A N 1
ATOM 790 C CA . GLY A 1 99 ? -12.719 5.937 10.713 1.00 92.12 99 GLY A CA 1
ATOM 791 C C . GLY A 1 99 ? -11.898 7.233 10.671 1.00 92.12 99 GLY A C 1
ATOM 792 O O . GLY A 1 99 ? -12.140 8.153 11.444 1.00 92.12 99 GLY A O 1
ATOM 793 N N . GLY A 1 100 ? -10.958 7.349 9.741 1.00 92.69 100 GLY A N 1
ATOM 794 C CA . GLY A 1 100 ? -10.086 8.499 9.536 1.00 92.69 100 GLY A CA 1
ATOM 795 C C . GLY A 1 100 ? -8.625 8.203 9.871 1.00 92.69 100 GLY A C 1
ATOM 796 O O . GLY A 1 100 ? -8.247 7.109 10.289 1.00 92.69 100 GLY A O 1
ATOM 797 N N . LYS A 1 101 ? -7.779 9.220 9.689 1.00 91.00 101 LYS A N 1
ATOM 798 C CA . LYS A 1 101 ? -6.368 9.178 10.094 1.00 91.00 101 LYS A CA 1
ATOM 799 C C . LYS A 1 101 ? -6.300 9.200 11.624 1.00 91.00 101 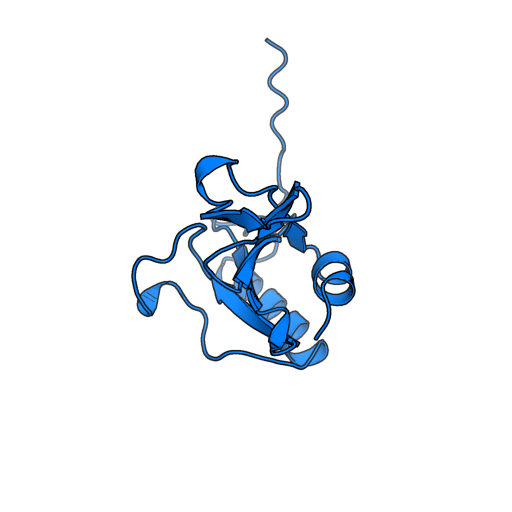LYS A C 1
ATOM 801 O O . LYS A 1 101 ? -6.785 10.144 12.249 1.00 91.00 101 LYS A O 1
ATOM 806 N N . GLY A 1 102 ? -5.728 8.162 12.219 1.00 82.69 102 GLY A N 1
ATOM 807 C CA . GLY A 1 102 ? -5.357 8.122 13.630 1.00 82.69 102 GLY A CA 1
ATOM 808 C C . GLY A 1 102 ? -3.962 8.710 13.852 1.00 82.69 102 GLY A C 1
ATOM 809 O O . GLY A 1 102 ? -3.242 9.060 12.918 1.00 82.69 102 GLY A O 1
ATOM 810 N N . SER A 1 103 ? -3.547 8.832 15.105 1.00 72.25 103 SER A N 1
ATOM 811 C CA . SER A 1 103 ? -2.171 9.182 15.456 1.00 72.25 103 SER A CA 1
ATOM 812 C C . SER A 1 103 ? -1.372 7.900 15.686 1.00 72.25 103 SER A C 1
ATOM 814 O O . SER A 1 103 ? -1.738 7.087 16.533 1.00 72.25 103 SER A O 1
ATOM 816 N N . LYS A 1 104 ? -0.238 7.727 14.987 1.00 62.56 104 LYS A N 1
ATOM 817 C CA . LYS A 1 104 ? 0.798 6.791 15.450 1.00 62.56 104 LYS A CA 1
ATOM 818 C C . LYS A 1 104 ? 1.321 7.316 16.782 1.00 62.56 104 LYS A C 1
ATOM 820 O O . LYS A 1 104 ? 2.219 8.154 16.818 1.00 62.56 104 LYS A O 1
ATOM 825 N N . GLN A 1 105 ? 0.750 6.855 17.889 1.00 50.25 105 GLN A N 1
ATOM 826 C CA . GLN A 1 105 ? 1.430 6.945 19.169 1.00 50.25 105 GLN A CA 1
ATOM 827 C C . GLN A 1 105 ? 2.592 5.957 19.090 1.00 50.25 105 GLN A C 1
ATOM 829 O O . GLN A 1 105 ? 2.426 4.765 19.334 1.00 50.25 105 GLN A O 1
ATOM 834 N N . PHE A 1 106 ? 3.779 6.439 18.711 1.00 47.16 106 PHE A N 1
ATOM 835 C CA . PHE A 1 106 ? 4.997 5.766 19.136 1.00 47.16 106 PHE A CA 1
ATOM 836 C C . PHE A 1 106 ? 4.978 5.840 20.659 1.00 47.16 106 PHE A C 1
ATOM 838 O O . PHE A 1 106 ? 5.355 6.851 21.251 1.00 47.16 106 PHE A O 1
ATOM 845 N N . ALA A 1 107 ? 4.445 4.803 21.299 1.00 39.75 107 ALA A N 1
ATOM 846 C CA . ALA A 1 107 ? 4.690 4.570 22.702 1.00 39.75 107 ALA A CA 1
ATOM 847 C C . ALA A 1 107 ? 6.187 4.266 22.810 1.00 39.75 107 ALA A C 1
ATOM 849 O O . ALA A 1 107 ? 6.609 3.116 22.752 1.00 39.75 107 ALA A O 1
ATOM 850 N N . PHE A 1 108 ? 7.007 5.311 22.924 1.00 39.28 108 PHE A N 1
ATOM 851 C CA . PHE A 1 108 ? 8.280 5.184 23.607 1.00 39.28 108 PHE A CA 1
ATOM 852 C C . PHE A 1 108 ? 7.919 4.864 25.056 1.00 39.28 108 PHE A C 1
ATOM 854 O O . PHE A 1 108 ? 7.727 5.752 25.881 1.00 39.28 108 PHE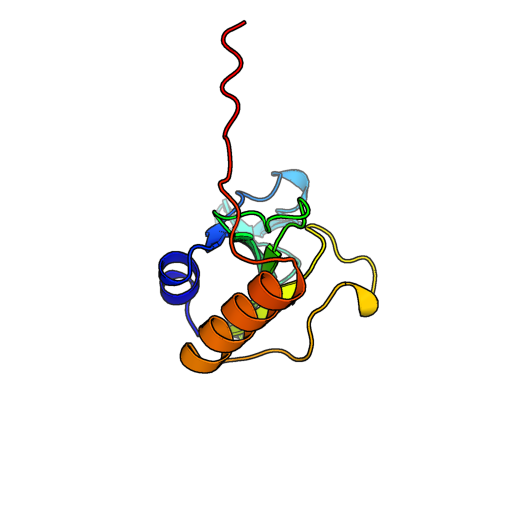 A O 1
ATOM 861 N N . THR A 1 109 ? 7.706 3.585 25.353 1.00 39.25 109 THR A N 1
ATOM 862 C CA . THR A 1 109 ? 7.805 3.116 26.727 1.00 39.25 109 THR A CA 1
ATOM 863 C C . THR A 1 109 ? 9.270 3.248 27.104 1.00 39.25 109 THR A C 1
ATOM 865 O O . THR A 1 109 ? 10.071 2.384 26.752 1.00 39.25 109 THR A O 1
ATOM 868 N N .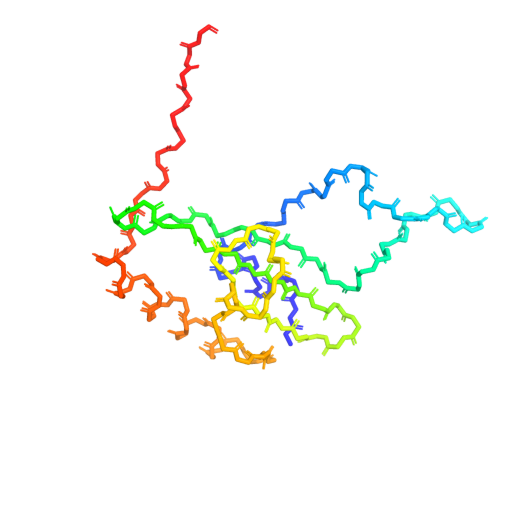 ASP A 1 110 ? 9.605 4.352 27.773 1.00 42.06 110 ASP A N 1
ATOM 869 C CA . ASP A 1 110 ? 10.728 4.408 28.705 1.00 42.06 110 ASP A CA 1
ATOM 870 C C . ASP A 1 110 ? 10.633 3.167 29.609 1.00 42.06 110 ASP A C 1
ATOM 872 O O . ASP A 1 110 ? 9.660 2.993 30.354 1.00 42.06 110 ASP A O 1
ATOM 876 N N . ARG A 1 111 ? 11.602 2.264 29.480 1.00 39.88 111 ARG A N 1
ATOM 877 C CA . ARG A 1 111 ? 11.859 1.170 30.414 1.00 39.88 111 ARG A CA 1
ATOM 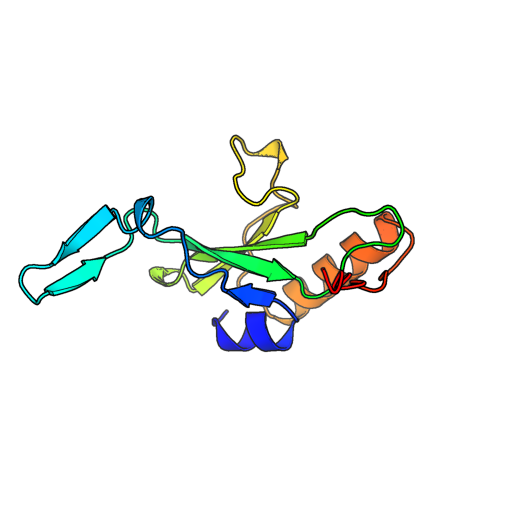878 C C . ARG A 1 111 ? 13.350 1.071 30.657 1.00 39.88 111 ARG A C 1
ATOM 880 O O . ARG A 1 111 ? 14.098 1.106 29.657 1.00 39.88 111 ARG A O 1
#

Foldseek 3Di:
DDPVLCVVLQWDFDPPDPVQQPDQPPVRHGDGPQQWTKTWGQWAAPQRFTKMKTARPVVQWIWIFRDSDDPDPVRTPDDIDNDSVVVNVSVQVVNVVRVHTDHPPPPPPPD

Radius of gyration: 15.12 Å; Cα contacts (8 Å, |Δi|>4): 178; chains: 1; bounding box: 44×27×44 Å

pLDDT: mean 76.65, std 18.03, range [39.25, 95.44]

Solvent-accessible surface area (backbone a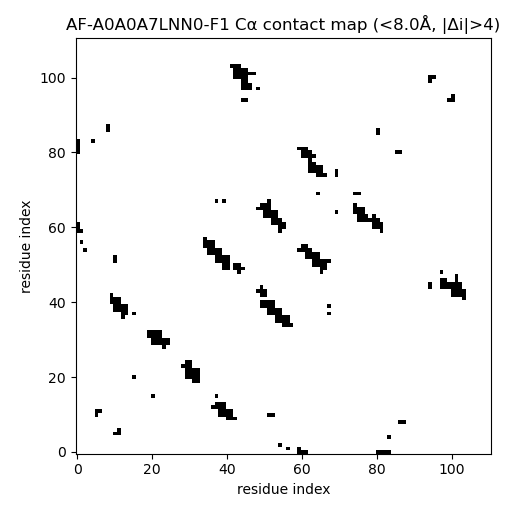toms only — not comparable to full-atom values): 6411 Å² total; per-residue (Å²): 73,54,72,70,58,40,44,74,72,40,30,45,72,55,79,70,61,76,87,54,53,64,42,66,46,103,83,73,46,82,39,57,72,62,67,49,50,53,24,41,42,72,45,26,21,58,78,68,49,56,45,24,37,40,34,29,64,93,76,24,31,36,30,39,22,64,41,97,74,60,90,54,77,85,35,41,66,65,71,74,42,50,54,69,66,61,50,53,53,52,52,51,52,50,22,54,75,35,77,23,82,31,78,61,74,77,76,78,70,87,125